Protein AF-A0A7R9M8A7-F1 (afdb_monomer_lite)

Secondary structure (DSSP, 8-state):
--------BPPTTT--TT-EEEEEETTTTEEEEEETTT--EEEEE--TT--HHHHHHHHHHHHHHHT-

InterPro domains:
  IPR007808 Transcription elongation factor 1 [PF05129] (3-65)
  IPR007808 Transcription elongation factor 1 [PTHR20934] (5-68)
  IPR038567 Transcription elongation factor 1 superfamily [G3DSA:2.20.25.190] (3-68)

Foldseek 3Di:
DPDDPPVFDADPPPRDTRQKDWDADQVQQKIKIAGPPVRDIDMDGHHPPDDPVNVVVVVNVVVVVVVD

Radius of gyration: 12.18 Å; chains: 1; bounding box: 27×40×31 Å

Sequence (68 aa):
PVSPMEKLFDCPFCGQEKTCLVDTDIATSNARIRCQKCDEFYTTKITHLSQPIDIYCQWVDACEEANN

Structure (mmCIF, N/CA/C/O backbone):
data_AF-A0A7R9M8A7-F1
#
_entry.id   AF-A0A7R9M8A7-F1
#
loop_
_atom_site.group_PDB
_atom_site.id
_atom_site.type_symbol
_atom_site.label_atom_id
_atom_site.label_alt_id
_atom_site.label_comp_id
_atom_site.label_asym_id
_atom_site.label_entity_id
_atom_site.label_seq_id
_atom_site.pdbx_PDB_ins_code
_atom_site.Cartn_x
_atom_site.Cartn_y
_atom_site.Cartn_z
_atom_site.occupancy
_atom_site.B_iso_or_equiv
_atom_site.auth_seq_id
_atom_site.auth_comp_id
_atom_site.auth_asym_id
_atom_site.auth_atom_id
_atom_site.pdbx_PDB_model_num
ATOM 1 N N . PRO A 1 1 ? 7.685 -22.223 16.918 1.00 42.22 1 PRO A N 1
ATOM 2 C CA . PRO A 1 1 ? 6.926 -22.007 15.665 1.00 42.22 1 PRO A CA 1
ATOM 3 C C . PRO A 1 1 ? 7.276 -20.638 15.074 1.00 42.22 1 PRO A C 1
ATOM 5 O O . PRO A 1 1 ? 6.791 -19.619 15.552 1.00 42.22 1 PRO A O 1
ATOM 8 N N . VAL A 1 2 ? 8.199 -20.614 14.111 1.00 44.62 2 VAL A N 1
ATOM 9 C CA . VAL A 1 2 ? 8.529 -19.382 13.387 1.00 44.62 2 VAL A CA 1
ATOM 10 C C . VAL A 1 2 ? 7.400 -19.129 12.391 1.00 44.62 2 VAL A C 1
ATOM 12 O O . VAL A 1 2 ? 7.298 -19.795 11.365 1.00 44.62 2 VAL A O 1
ATOM 15 N N . SER A 1 3 ? 6.466 -18.261 12.773 1.00 4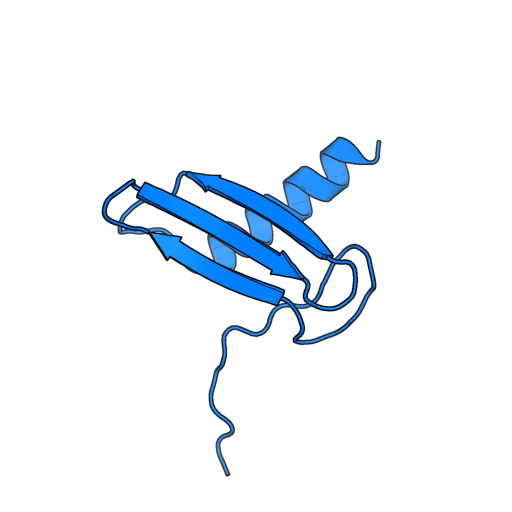5.81 3 SER A N 1
ATOM 16 C CA . SER A 1 3 ? 5.407 -17.798 11.880 1.00 45.81 3 SER A CA 1
ATOM 17 C C . SER A 1 3 ? 6.060 -17.124 10.673 1.00 45.81 3 SER A C 1
ATOM 19 O O . SER A 1 3 ? 7.058 -16.420 10.861 1.00 45.81 3 SER A O 1
ATOM 21 N N . PRO A 1 4 ? 5.571 -17.370 9.448 1.00 44.41 4 PRO A N 1
ATOM 22 C CA . PRO A 1 4 ? 6.209 -16.853 8.248 1.00 44.41 4 PRO A CA 1
ATOM 23 C C . PRO A 1 4 ? 6.358 -15.334 8.371 1.00 44.41 4 PRO A C 1
ATOM 25 O O . PRO A 1 4 ? 5.444 -14.648 8.818 1.00 44.41 4 PRO A O 1
ATOM 28 N N . MET A 1 5 ? 7.525 -14.806 7.998 1.00 46.59 5 MET A N 1
ATOM 29 C CA . MET A 1 5 ? 7.719 -13.378 7.734 1.00 46.59 5 MET A CA 1
ATOM 30 C C . MET A 1 5 ? 6.940 -13.008 6.463 1.00 46.59 5 MET A C 1
ATOM 32 O O . MET A 1 5 ? 7.511 -12.633 5.440 1.00 46.59 5 MET A O 1
ATOM 36 N N . GLU A 1 6 ? 5.623 -13.180 6.491 1.00 51.09 6 GLU A N 1
ATOM 37 C CA . GLU A 1 6 ? 4.733 -12.440 5.614 1.00 51.09 6 GLU A CA 1
ATOM 38 C C . GLU A 1 6 ? 5.041 -10.966 5.896 1.00 51.09 6 GLU A C 1
ATOM 40 O O . GLU A 1 6 ? 5.115 -10.541 7.050 1.00 51.09 6 GLU A O 1
ATOM 45 N N . LYS A 1 7 ? 5.393 -10.232 4.836 1.00 58.56 7 LYS A N 1
ATOM 46 C CA . LYS A 1 7 ? 5.826 -8.827 4.854 1.00 58.56 7 LYS A CA 1
ATOM 47 C C . LYS A 1 7 ? 4.620 -7.954 5.198 1.00 58.56 7 LYS A C 1
ATOM 49 O O . LYS A 1 7 ? 4.058 -7.273 4.350 1.00 58.56 7 LYS A O 1
ATOM 54 N N . LEU A 1 8 ? 4.161 -8.116 6.422 1.00 62.59 8 LEU A N 1
ATOM 55 C CA . LEU A 1 8 ? 2.938 -7.588 6.962 1.00 62.59 8 LEU A CA 1
ATOM 56 C C . LEU A 1 8 ? 3.283 -6.275 7.651 1.00 62.59 8 LEU A C 1
ATOM 58 O O . LEU A 1 8 ? 3.777 -6.275 8.777 1.00 62.59 8 LEU A O 1
ATOM 62 N N . PHE A 1 9 ? 3.065 -5.176 6.941 1.00 78.75 9 PHE A N 1
ATOM 63 C CA . PHE A 1 9 ? 3.278 -3.838 7.475 1.00 78.75 9 PHE A CA 1
ATOM 64 C C . PHE A 1 9 ? 2.007 -3.308 8.137 1.00 78.75 9 PHE A C 1
ATOM 66 O O . PHE A 1 9 ? 0.887 -3.726 7.812 1.00 78.75 9 PHE A O 1
ATOM 73 N N . ASP A 1 10 ? 2.201 -2.381 9.062 1.00 82.75 10 ASP A N 1
ATOM 74 C CA . ASP A 1 10 ? 1.136 -1.659 9.744 1.00 82.75 10 ASP A CA 1
ATOM 75 C C . ASP A 1 10 ? 0.522 -0.636 8.789 1.00 82.75 10 ASP A C 1
ATOM 77 O O . ASP A 1 10 ? 1.195 -0.097 7.920 1.00 82.75 10 ASP A O 1
ATOM 81 N N . CYS A 1 11 ? -0.778 -0.385 8.874 1.00 86.12 11 CYS A N 1
ATOM 82 C CA . CYS A 1 11 ? -1.392 0.639 8.037 1.00 86.12 11 CYS A CA 1
ATOM 83 C C . CYS A 1 11 ? -1.327 2.006 8.741 1.00 86.12 11 CYS A C 1
ATOM 85 O O . CYS A 1 11 ? -1.954 2.139 9.796 1.00 86.12 11 CYS A O 1
ATOM 87 N N . PRO A 1 12 ? -0.681 3.039 8.159 1.00 82.19 12 PRO A N 1
ATOM 88 C CA . PRO A 1 12 ? -0.601 4.369 8.773 1.00 82.19 12 PRO A CA 1
ATOM 89 C C . PRO A 1 12 ? -1.967 5.071 8.881 1.00 82.19 12 PRO A C 1
ATOM 91 O O . PRO A 1 12 ? -2.138 5.956 9.710 1.00 82.19 12 PRO A O 1
ATOM 94 N N . PHE A 1 13 ? -2.966 4.647 8.099 1.00 82.19 13 PHE A N 1
ATOM 95 C CA . PHE A 1 13 ? -4.311 5.235 8.118 1.00 82.19 13 PHE A CA 1
ATOM 96 C C . PHE A 1 13 ? -5.227 4.644 9.187 1.00 82.19 13 PHE A C 1
ATOM 98 O O . PHE A 1 13 ? -5.889 5.371 9.920 1.00 82.19 13 PHE A O 1
ATOM 105 N N . CYS A 1 14 ? -5.322 3.312 9.249 1.00 85.38 14 CYS A N 1
ATOM 106 C CA . CYS A 1 14 ? -6.257 2.634 10.153 1.00 85.38 14 CYS A CA 1
ATOM 107 C C . CYS A 1 14 ? -5.600 2.091 11.427 1.00 85.38 14 CYS A C 1
ATOM 109 O O . CYS A 1 14 ? -6.306 1.575 12.293 1.00 85.38 14 CYS A O 1
ATOM 111 N N . GLY A 1 15 ? -4.270 2.167 11.538 1.00 76.56 15 GLY A N 1
ATOM 112 C CA . GLY A 1 15 ? -3.515 1.671 12.690 1.00 76.56 15 GLY A CA 1
ATOM 113 C C . GLY A 1 15 ? -3.610 0.156 12.882 1.00 76.56 15 GLY A C 1
ATOM 114 O O . GLY A 1 15 ? -3.352 -0.344 13.971 1.00 76.56 15 GLY A O 1
ATOM 115 N N . GLN A 1 16 ? -4.049 -0.587 11.863 1.00 81.88 16 GLN A N 1
ATOM 116 C CA . GLN A 1 16 ? -4.087 -2.042 11.922 1.00 81.88 16 GLN A CA 1
ATOM 117 C C . GLN A 1 16 ? -2.720 -2.607 11.583 1.00 81.88 16 GLN A C 1
ATOM 119 O O . GLN A 1 16 ? -2.174 -2.347 10.509 1.00 81.88 16 GLN A O 1
ATOM 124 N N . GLU A 1 17 ? -2.211 -3.419 12.497 1.00 77.56 17 GLU A N 1
ATOM 125 C CA . GLU A 1 17 ? -1.004 -4.191 12.281 1.00 77.56 17 GLU A CA 1
ATOM 126 C C . GLU A 1 17 ? -1.287 -5.266 11.234 1.00 77.56 17 GLU A C 1
ATOM 128 O O . GLU A 1 17 ? -2.344 -5.908 11.231 1.00 77.56 17 GLU A O 1
ATOM 133 N N . LYS A 1 18 ? -0.313 -5.490 10.355 1.00 75.88 18 LYS A N 1
ATOM 134 C CA . LYS A 1 18 ? -0.271 -6.680 9.509 1.00 75.88 18 LYS A CA 1
ATOM 135 C C . LYS A 1 18 ? -1.437 -6.866 8.530 1.00 75.88 18 LYS A C 1
ATOM 137 O O . LYS A 1 18 ? -1.890 -7.982 8.287 1.00 75.88 18 LYS A O 1
ATOM 142 N N . THR A 1 19 ? -1.927 -5.780 7.943 1.00 82.62 19 THR A N 1
ATOM 143 C CA . THR A 1 19 ? -3.050 -5.819 6.984 1.00 82.62 19 THR A CA 1
ATOM 144 C C . THR A 1 19 ? -2.671 -5.353 5.574 1.00 82.62 19 THR A C 1
ATOM 146 O O . THR A 1 19 ? -3.476 -5.439 4.643 1.00 82.62 19 THR A O 1
ATOM 149 N N . CYS A 1 20 ? -1.448 -4.850 5.410 1.00 86.50 20 CYS A N 1
ATOM 150 C CA . CYS A 1 20 ? -0.958 -4.291 4.158 1.00 86.50 20 CYS A CA 1
ATOM 151 C C . CYS A 1 20 ? -0.316 -5.377 3.288 1.00 86.50 20 CYS A C 1
ATOM 153 O O . CYS A 1 20 ? 0.601 -6.075 3.717 1.00 86.50 20 CYS A O 1
ATOM 155 N N . LEU A 1 21 ? -0.786 -5.488 2.049 1.00 86.19 21 LEU A N 1
ATOM 156 C CA . LEU A 1 21 ? -0.258 -6.374 1.019 1.00 86.19 21 LEU A CA 1
ATOM 157 C C . LEU A 1 21 ? 0.614 -5.576 0.059 1.00 86.19 21 LEU A C 1
ATOM 159 O O . LEU A 1 21 ? 0.163 -4.565 -0.474 1.00 86.19 21 LEU A O 1
ATOM 163 N N . VAL A 1 22 ? 1.838 -6.049 -0.181 1.00 86.81 22 VAL A N 1
ATOM 164 C CA . VAL A 1 22 ? 2.775 -5.447 -1.137 1.00 86.81 22 VAL A CA 1
ATOM 165 C C . VAL A 1 22 ? 2.929 -6.367 -2.340 1.00 86.81 22 VAL A C 1
ATOM 167 O O . VAL A 1 22 ? 3.447 -7.476 -2.220 1.00 86.81 22 VAL A O 1
ATOM 170 N N . ASP A 1 23 ? 2.502 -5.876 -3.493 1.00 87.88 23 ASP A N 1
ATOM 171 C CA . ASP A 1 23 ? 2.667 -6.491 -4.801 1.00 87.88 23 ASP A CA 1
ATOM 172 C C . ASP A 1 23 ? 3.799 -5.773 -5.543 1.00 87.88 23 ASP A C 1
ATOM 174 O O . ASP A 1 23 ? 3.805 -4.547 -5.648 1.00 87.88 23 ASP A O 1
ATOM 178 N N . THR A 1 24 ? 4.805 -6.511 -6.003 1.00 87.56 24 THR A N 1
ATOM 179 C CA . THR A 1 24 ? 5.969 -5.936 -6.690 1.00 87.56 24 THR A CA 1
ATOM 180 C C . THR A 1 24 ? 6.088 -6.530 -8.080 1.00 87.56 24 THR A C 1
ATOM 182 O O . THR A 1 24 ? 6.397 -7.713 -8.226 1.00 87.56 24 THR A O 1
ATOM 185 N N . ASP A 1 25 ? 5.918 -5.693 -9.090 1.00 90.06 25 ASP A N 1
ATOM 186 C CA . ASP A 1 25 ? 6.052 -6.043 -10.491 1.00 90.06 25 ASP A CA 1
ATOM 187 C C . ASP A 1 25 ? 7.395 -5.524 -11.028 1.00 90.06 25 ASP A C 1
ATOM 189 O O . ASP A 1 25 ? 7.565 -4.360 -11.396 1.00 90.06 25 ASP A O 1
ATOM 193 N N . ILE A 1 26 ? 8.395 -6.406 -11.053 1.00 85.62 26 ILE A N 1
ATOM 194 C CA . ILE A 1 26 ? 9.730 -6.085 -11.585 1.00 85.62 26 ILE A CA 1
ATOM 195 C C . ILE A 1 26 ? 9.721 -5.857 -13.102 1.00 85.62 26 ILE A C 1
ATOM 197 O O . ILE A 1 26 ? 10.574 -5.132 -13.609 1.00 85.62 26 ILE A O 1
ATOM 201 N N . ALA A 1 27 ? 8.761 -6.445 -13.824 1.00 89.38 27 ALA A N 1
ATOM 202 C CA . ALA A 1 27 ? 8.668 -6.333 -15.278 1.00 89.38 27 ALA A CA 1
ATOM 203 C C . ALA A 1 27 ? 8.339 -4.897 -15.703 1.00 89.38 27 ALA A C 1
ATOM 205 O O . ALA A 1 27 ? 8.907 -4.378 -16.661 1.00 89.38 27 ALA A O 1
ATOM 206 N N . THR A 1 28 ? 7.460 -4.242 -14.952 1.00 89.69 28 THR A N 1
ATOM 207 C CA . THR A 1 28 ? 7.118 -2.828 -15.119 1.00 89.69 28 THR A CA 1
ATOM 208 C C . THR A 1 28 ? 7.947 -1.911 -14.224 1.00 89.69 28 THR A C 1
ATOM 210 O O . THR A 1 28 ? 7.967 -0.703 -14.453 1.00 89.69 28 THR A O 1
ATOM 213 N N . SER A 1 29 ? 8.715 -2.471 -13.277 1.00 90.94 29 SER A N 1
ATOM 214 C CA . SER A 1 29 ? 9.447 -1.704 -12.260 1.00 90.94 29 SER A CA 1
ATOM 215 C C . SER A 1 29 ? 8.485 -0.861 -11.412 1.00 90.94 29 SER A C 1
ATOM 217 O O . SER A 1 29 ? 8.727 0.308 -11.102 1.00 90.94 29 SER A O 1
ATOM 219 N N . ASN A 1 30 ? 7.362 -1.470 -11.031 1.00 92.56 30 ASN A N 1
ATOM 220 C CA . ASN A 1 30 ? 6.312 -0.865 -10.224 1.00 92.56 30 ASN A CA 1
ATOM 221 C C . ASN A 1 30 ? 6.009 -1.738 -9.008 1.00 92.56 30 ASN A C 1
ATOM 223 O O . ASN A 1 30 ? 6.010 -2.960 -9.090 1.00 92.56 30 ASN A O 1
ATOM 227 N N . ALA A 1 31 ? 5.696 -1.116 -7.879 1.00 91.81 31 ALA A N 1
ATOM 228 C CA . ALA A 1 31 ? 5.103 -1.808 -6.746 1.00 91.81 31 ALA A CA 1
ATOM 229 C C . ALA A 1 31 ? 3.806 -1.140 -6.333 1.00 91.81 31 ALA A C 1
ATOM 231 O O . ALA A 1 31 ? 3.649 0.077 -6.443 1.00 91.81 31 ALA A O 1
ATOM 232 N N . ARG A 1 32 ? 2.898 -1.953 -5.813 1.00 91.00 32 ARG A N 1
ATOM 233 C CA . ARG A 1 32 ? 1.624 -1.540 -5.260 1.00 91.00 32 ARG A CA 1
ATOM 234 C C . ARG A 1 32 ? 1.485 -2.085 -3.848 1.00 91.00 32 ARG A C 1
ATOM 236 O O . ARG A 1 32 ? 1.555 -3.287 -3.638 1.00 91.00 32 ARG A O 1
ATOM 243 N N . ILE A 1 33 ? 1.220 -1.205 -2.897 1.00 89.94 33 ILE A N 1
ATOM 244 C CA . ILE A 1 33 ? 0.835 -1.560 -1.534 1.00 89.94 33 ILE A CA 1
ATOM 245 C C . ILE A 1 33 ? -0.655 -1.274 -1.346 1.00 89.94 33 ILE A C 1
ATOM 247 O O . ILE A 1 33 ? -1.147 -0.252 -1.819 1.00 89.94 33 ILE A O 1
ATOM 251 N N . ARG A 1 34 ? -1.398 -2.186 -0.715 1.00 88.69 34 ARG A N 1
ATOM 252 C CA . ARG A 1 34 ? -2.824 -2.011 -0.400 1.00 88.69 34 ARG A CA 1
ATOM 253 C C . ARG A 1 34 ? -3.141 -2.531 0.992 1.00 88.69 34 ARG A C 1
ATOM 255 O O . ARG A 1 34 ? -2.772 -3.651 1.335 1.00 88.69 34 ARG A O 1
ATOM 262 N N . CYS A 1 35 ? -3.902 -1.762 1.755 1.00 88.94 35 CYS A N 1
ATOM 263 C CA . CYS A 1 35 ? -4.488 -2.193 3.014 1.00 88.94 35 CYS A CA 1
ATOM 264 C C . CYS A 1 35 ? -5.806 -2.935 2.768 1.00 88.94 35 CYS A C 1
ATOM 266 O O . CYS A 1 35 ? -6.719 -2.392 2.154 1.00 88.94 35 CYS A O 1
ATOM 268 N N . GLN A 1 36 ? -5.955 -4.157 3.285 1.00 86.25 36 GLN A N 1
ATOM 269 C CA . GLN A 1 36 ? -7.223 -4.890 3.157 1.00 86.25 36 GLN A CA 1
ATOM 270 C C . GLN A 1 36 ? -8.334 -4.373 4.083 1.00 86.25 36 GLN A C 1
ATOM 272 O O . GLN A 1 36 ? -9.490 -4.760 3.927 1.00 86.25 36 GLN A O 1
ATOM 277 N N . LYS A 1 37 ? -7.998 -3.532 5.069 1.00 88.44 37 LYS A N 1
ATOM 278 C CA . LYS A 1 37 ? -8.962 -3.023 6.051 1.00 88.44 37 LYS A CA 1
ATOM 279 C C . LYS A 1 37 ? -9.645 -1.733 5.610 1.00 88.44 37 LYS A C 1
ATOM 281 O O . LYS A 1 37 ? -10.867 -1.652 5.669 1.00 88.44 37 LYS A O 1
ATOM 286 N N . CYS A 1 38 ? -8.860 -0.725 5.237 1.00 88.75 38 CYS A N 1
ATOM 287 C CA . CYS A 1 38 ? -9.369 0.575 4.798 1.00 88.75 38 CYS A CA 1
ATOM 288 C C . CYS A 1 38 ? -9.450 0.705 3.271 1.00 88.75 38 CYS A C 1
ATOM 290 O O . CYS A 1 38 ? -9.875 1.747 2.794 1.00 88.75 38 CYS A O 1
ATOM 292 N N . ASP A 1 39 ? -9.046 -0.333 2.529 1.00 85.56 39 ASP A N 1
ATOM 293 C CA . ASP A 1 39 ? -8.975 -0.383 1.057 1.00 85.56 39 ASP A CA 1
ATOM 294 C C . ASP A 1 39 ? -8.023 0.648 0.416 1.00 85.56 39 ASP A C 1
ATOM 296 O O . ASP A 1 39 ? -7.891 0.718 -0.804 1.00 85.56 39 ASP A O 1
ATOM 300 N N . GLU A 1 40 ? -7.293 1.401 1.241 1.00 87.94 40 GLU A N 1
ATOM 301 C CA . GLU A 1 40 ? -6.296 2.372 0.802 1.00 87.94 40 GLU A CA 1
ATOM 302 C C . GLU A 1 40 ? -5.160 1.680 0.051 1.00 87.94 40 GLU A C 1
ATOM 304 O O . GLU A 1 40 ? -4.663 0.626 0.473 1.00 87.94 40 GLU A O 1
ATOM 309 N N . PHE A 1 41 ? -4.720 2.279 -1.053 1.00 87.50 41 PHE A N 1
ATOM 310 C CA . PHE A 1 41 ? -3.644 1.726 -1.861 1.00 87.50 41 PHE A CA 1
ATOM 311 C C . PHE A 1 41 ? -2.710 2.805 -2.387 1.00 87.50 41 PHE A C 1
ATOM 313 O O . PHE A 1 41 ? -3.103 3.924 -2.691 1.00 87.50 41 PHE A O 1
ATOM 320 N N . TYR A 1 42 ? -1.458 2.419 -2.582 1.00 89.56 42 TYR A N 1
ATOM 321 C CA . TYR A 1 42 ? -0.420 3.284 -3.106 1.00 89.56 42 TYR A CA 1
ATOM 322 C C . TYR A 1 42 ? 0.426 2.535 -4.118 1.00 89.56 42 TYR A C 1
ATOM 324 O O . TYR A 1 42 ? 0.650 1.332 -4.005 1.00 89.56 42 TYR A O 1
ATOM 332 N N . THR A 1 43 ? 0.840 3.232 -5.171 1.00 91.81 43 THR A N 1
ATOM 333 C CA . THR A 1 43 ? 1.649 2.657 -6.245 1.00 91.81 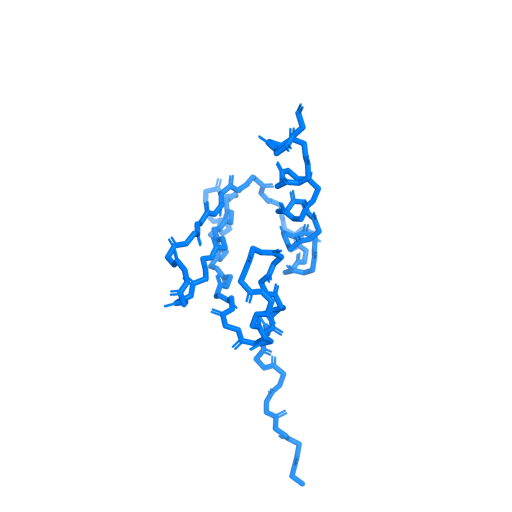43 THR A CA 1
ATOM 334 C C . THR A 1 43 ? 2.867 3.538 -6.460 1.00 91.81 43 THR A C 1
ATOM 336 O O . THR A 1 43 ? 2.729 4.730 -6.708 1.00 91.81 43 THR A O 1
ATOM 339 N N . THR A 1 44 ? 4.051 2.937 -6.401 1.00 91.81 44 THR A N 1
ATOM 340 C CA . THR A 1 44 ? 5.335 3.617 -6.591 1.00 91.81 44 THR A CA 1
ATOM 341 C C . THR A 1 44 ? 6.184 2.883 -7.625 1.00 91.81 44 THR A C 1
ATOM 343 O O . THR A 1 44 ? 5.916 1.728 -7.973 1.00 91.81 44 THR A O 1
ATOM 346 N N . LYS A 1 45 ? 7.20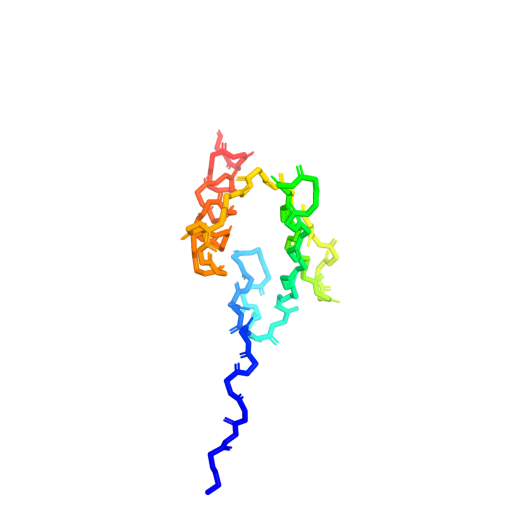1 3.560 -8.158 1.00 91.75 45 LYS A N 1
ATOM 347 C CA . LYS A 1 45 ? 8.203 2.925 -9.016 1.00 91.75 45 LYS A CA 1
ATOM 348 C C . LYS A 1 45 ? 9.281 2.290 -8.154 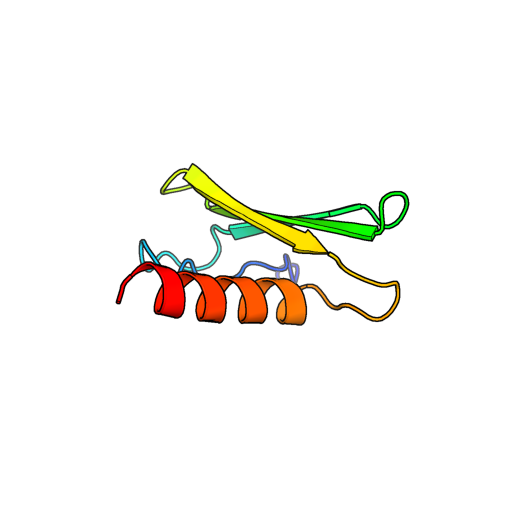1.00 91.75 45 LYS A C 1
ATOM 350 O O . LYS A 1 45 ? 9.782 2.910 -7.224 1.00 91.75 45 LYS A O 1
ATOM 355 N N . ILE A 1 46 ? 9.651 1.067 -8.499 1.00 91.00 46 ILE A N 1
ATOM 356 C CA . ILE A 1 46 ? 10.644 0.277 -7.778 1.00 91.00 46 ILE A CA 1
ATOM 357 C C . ILE A 1 46 ? 11.699 -0.232 -8.739 1.00 91.00 46 ILE A C 1
ATOM 359 O O . ILE A 1 46 ? 11.456 -0.380 -9.929 1.00 91.00 46 ILE A O 1
ATOM 363 N N . THR A 1 47 ? 12.881 -0.519 -8.220 1.00 87.19 47 THR A N 1
ATOM 364 C CA . THR A 1 47 ? 13.972 -1.119 -8.989 1.00 87.19 47 THR A CA 1
ATOM 365 C C . THR A 1 47 ? 14.278 -2.513 -8.453 1.00 87.19 47 THR A C 1
ATOM 367 O O . THR A 1 47 ? 13.767 -2.914 -7.410 1.00 87.19 47 THR A O 1
ATOM 370 N N . HIS A 1 48 ? 15.169 -3.251 -9.117 1.00 81.44 48 HIS A N 1
ATOM 371 C CA . HIS A 1 48 ? 15.655 -4.547 -8.625 1.00 81.44 48 HIS A CA 1
ATOM 372 C C . HIS A 1 48 ? 16.351 -4.488 -7.249 1.00 81.44 48 HIS A C 1
ATOM 374 O O . HIS A 1 48 ? 16.593 -5.533 -6.650 1.00 81.44 48 HIS A O 1
ATOM 380 N N . LEU A 1 49 ? 16.682 -3.292 -6.753 1.00 86.25 49 LEU A N 1
ATOM 381 C CA . LEU A 1 49 ? 17.256 -3.068 -5.423 1.00 86.25 49 LEU A CA 1
ATOM 382 C C . LEU A 1 49 ? 16.200 -2.707 -4.369 1.00 86.25 49 LEU A C 1
ATOM 384 O O . LEU A 1 49 ? 16.514 -2.703 -3.183 1.00 86.25 49 LEU A O 1
ATOM 388 N N . SER A 1 50 ? 14.970 -2.394 -4.781 1.00 85.12 50 SER A N 1
ATOM 389 C CA . SER A 1 50 ? 13.925 -1.913 -3.881 1.00 85.12 50 SER A CA 1
ATOM 390 C C . SER A 1 50 ? 13.369 -3.050 -3.035 1.00 85.12 50 SER A C 1
ATOM 392 O O . SER A 1 50 ? 12.859 -4.049 -3.553 1.00 85.12 50 SER A O 1
ATOM 394 N N . GLN A 1 51 ? 13.444 -2.886 -1.719 1.00 84.75 51 GLN A N 1
ATOM 395 C CA . GLN A 1 51 ? 12.914 -3.854 -0.777 1.00 84.75 51 GLN A CA 1
ATOM 396 C C . GLN A 1 51 ? 11.471 -3.495 -0.413 1.00 84.75 51 GLN A C 1
ATOM 398 O O . GLN A 1 51 ? 11.109 -2.328 -0.417 1.00 84.75 51 GLN 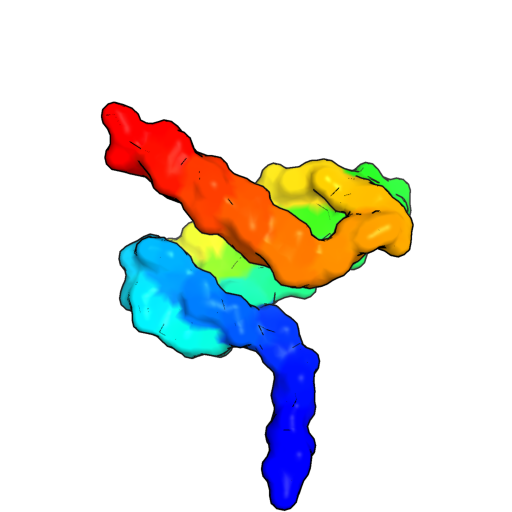A O 1
ATOM 403 N N . PRO A 1 52 ? 10.628 -4.464 -0.024 1.00 79.38 52 PRO A N 1
ATOM 404 C CA . PRO A 1 52 ? 9.262 -4.204 0.456 1.00 79.38 52 PRO A CA 1
ATOM 405 C C . PRO A 1 52 ? 9.180 -3.124 1.549 1.00 79.38 52 PRO A C 1
ATOM 407 O O . PRO A 1 52 ? 8.188 -2.404 1.604 1.00 79.38 52 PRO A O 1
ATOM 410 N N . ILE A 1 53 ? 10.222 -2.989 2.381 1.00 83.81 53 ILE A N 1
ATOM 411 C CA . ILE A 1 53 ? 10.324 -1.926 3.386 1.00 83.81 53 ILE A CA 1
ATOM 412 C C . ILE A 1 53 ? 10.486 -0.534 2.757 1.00 83.81 53 ILE A C 1
ATOM 414 O O . ILE A 1 53 ? 9.880 0.406 3.257 1.00 83.81 53 ILE A O 1
ATOM 418 N N . ASP A 1 54 ? 11.219 -0.394 1.645 1.00 88.56 54 ASP A N 1
ATOM 419 C CA . ASP A 1 54 ? 11.323 0.875 0.911 1.00 88.56 54 ASP A CA 1
ATOM 420 C C . ASP A 1 54 ? 9.952 1.317 0.393 1.00 88.56 54 ASP A C 1
ATOM 422 O O . ASP A 1 54 ? 9.583 2.476 0.548 1.00 88.56 54 ASP A O 1
ATOM 426 N N . ILE A 1 55 ? 9.170 0.390 -0.180 1.00 88.44 55 ILE A N 1
ATOM 427 C CA . ILE A 1 55 ? 7.816 0.684 -0.680 1.00 88.44 55 ILE A CA 1
ATOM 428 C C . ILE A 1 55 ? 6.924 1.155 0.468 1.00 88.44 55 ILE A C 1
ATOM 430 O O . ILE A 1 55 ? 6.153 2.098 0.304 1.00 88.44 55 ILE A O 1
ATOM 434 N N . TYR A 1 56 ? 7.025 0.489 1.620 1.00 87.88 56 TYR A N 1
ATOM 435 C CA . TYR A 1 56 ? 6.274 0.868 2.806 1.00 87.88 56 TYR A CA 1
ATOM 436 C C . TYR A 1 56 ? 6.674 2.257 3.313 1.00 87.88 56 TYR A C 1
ATOM 438 O O . TYR A 1 56 ? 5.793 3.078 3.536 1.00 87.88 56 TYR A O 1
ATOM 446 N N . CYS A 1 57 ? 7.972 2.547 3.432 1.00 88.62 57 CYS A N 1
ATOM 447 C CA . CYS A 1 57 ? 8.453 3.859 3.869 1.00 88.62 57 CYS A CA 1
ATOM 448 C C . CYS A 1 57 ? 7.961 4.962 2.924 1.00 88.62 57 CYS A C 1
ATOM 450 O O . CYS A 1 57 ? 7.307 5.894 3.367 1.00 88.62 57 CYS A O 1
ATOM 452 N N . GLN A 1 58 ? 8.136 4.776 1.609 1.00 90.38 58 GLN A N 1
ATOM 453 C CA . GLN A 1 58 ? 7.634 5.722 0.609 1.00 90.38 58 GLN A CA 1
ATOM 454 C C . GLN A 1 58 ? 6.125 5.937 0.690 1.00 90.38 58 GLN A C 1
ATOM 456 O O . GLN A 1 58 ? 5.649 7.027 0.392 1.00 90.38 58 GLN A O 1
ATOM 461 N N . TRP A 1 59 ? 5.366 4.892 1.020 1.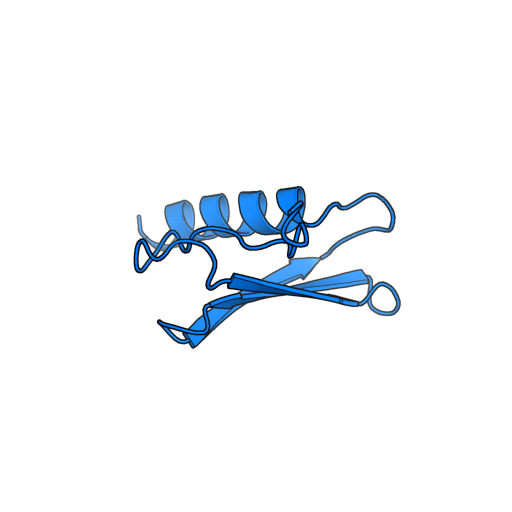00 89.06 59 TRP A N 1
ATOM 462 C CA . TRP A 1 59 ? 3.933 5.028 1.218 1.00 89.06 59 TRP A CA 1
ATOM 463 C C . TRP A 1 59 ? 3.631 5.866 2.454 1.00 89.06 59 TRP A C 1
ATOM 465 O O . TRP A 1 59 ? 2.842 6.793 2.342 1.00 89.06 59 TRP A O 1
ATOM 475 N N . VAL A 1 60 ? 4.270 5.585 3.593 1.00 88.44 60 VAL A N 1
ATOM 476 C CA . VAL A 1 60 ? 4.094 6.354 4.834 1.00 88.44 60 VAL A CA 1
ATOM 477 C C . VAL A 1 60 ? 4.421 7.832 4.607 1.00 88.44 60 VAL A C 1
ATOM 479 O O . VAL A 1 60 ? 3.541 8.658 4.832 1.00 88.44 60 VAL A O 1
ATOM 482 N N . ASP A 1 61 ? 5.597 8.144 4.050 1.00 89.38 61 ASP A N 1
ATOM 483 C CA . ASP A 1 61 ? 6.005 9.517 3.718 1.00 89.38 61 ASP A CA 1
ATOM 484 C C . ASP A 1 61 ? 4.977 10.204 2.798 1.00 89.38 61 ASP A C 1
ATOM 486 O O . ASP A 1 61 ? 4.498 11.299 3.088 1.00 89.38 61 ASP A O 1
ATOM 490 N N . ALA A 1 62 ? 4.547 9.530 1.722 1.00 87.56 62 ALA A N 1
ATOM 491 C CA . ALA A 1 62 ? 3.556 10.085 0.798 1.00 87.56 62 ALA A CA 1
ATOM 492 C C . ALA A 1 62 ? 2.183 10.313 1.454 1.00 87.56 62 ALA A C 1
ATOM 494 O O . ALA A 1 62 ? 1.439 11.205 1.045 1.00 87.56 62 ALA A O 1
ATOM 495 N N . CYS A 1 63 ? 1.823 9.508 2.455 1.00 84.12 63 CYS A N 1
ATOM 496 C CA . CYS A 1 63 ? 0.576 9.672 3.201 1.00 84.12 63 CYS A CA 1
ATOM 497 C C . CYS A 1 63 ? 0.649 10.835 4.183 1.00 84.12 63 CYS A C 1
ATOM 499 O O . CYS A 1 63 ? -0.343 11.542 4.351 1.00 84.12 63 CYS A O 1
ATOM 501 N N . GLU A 1 64 ? 1.808 11.049 4.802 1.00 86.00 64 GLU A N 1
ATOM 502 C CA . GLU A 1 64 ? 2.067 12.224 5.631 1.00 86.00 64 GLU A CA 1
ATOM 503 C C . GLU A 1 64 ? 2.019 13.508 4.790 1.00 86.00 64 GLU A C 1
ATOM 505 O O . GLU A 1 64 ? 1.361 14.469 5.187 1.00 86.00 64 GLU A O 1
ATOM 510 N N . GLU A 1 65 ? 2.620 13.506 3.595 1.00 84.19 65 GLU A N 1
ATOM 511 C CA . GLU A 1 65 ? 2.574 14.643 2.665 1.00 84.19 65 GLU A CA 1
ATOM 512 C C . GLU A 1 65 ? 1.163 14.930 2.132 1.00 84.19 65 GLU A C 1
ATOM 514 O O . GLU A 1 65 ? 0.774 16.089 2.008 1.00 84.19 65 GLU A O 1
ATOM 519 N N . ALA A 1 66 ? 0.378 13.897 1.812 1.00 76.88 66 ALA A N 1
ATOM 520 C CA . ALA A 1 66 ? -0.969 14.068 1.265 1.00 76.88 66 ALA A CA 1
ATOM 521 C C . ALA A 1 66 ? -2.000 14.564 2.296 1.00 76.88 66 ALA A C 1
ATOM 523 O O . ALA A 1 66 ? -3.067 15.042 1.905 1.00 76.88 66 ALA A O 1
ATOM 524 N N . ASN A 1 67 ? -1.713 14.423 3.593 1.00 69.69 67 ASN A N 1
ATOM 525 C CA . ASN A 1 67 ? -2.634 14.743 4.685 1.00 69.69 67 ASN A CA 1
ATOM 526 C C . ASN A 1 67 ? -2.297 16.065 5.413 1.00 69.69 67 ASN A C 1
ATOM 528 O O . ASN A 1 67 ? -2.824 16.311 6.501 1.00 69.69 67 ASN A O 1
ATOM 532 N N . ASN A 1 68 ? -1.435 16.907 4.830 1.00 52.78 68 ASN A N 1
ATOM 533 C CA . ASN A 1 68 ? -1.048 18.231 5.339 1.00 52.78 68 ASN A CA 1
ATOM 534 C C . ASN A 1 68 ? -1.403 19.349 4.348 1.00 52.78 68 ASN A C 1
ATOM 536 O O . ASN A 1 68 ? -1.763 20.452 4.818 1.00 52.78 68 ASN A O 1
#

Organism: NCBI:txid334625

pLDDT: mean 81.35, std 13.24, range [42.22, 92.56]